Protein AF-A0A0Q6KFF9-F1 (afdb_monomer)

Mean predicted aligned error: 7.51 Å

Secondary structure (DSSP, 8-state):
----------------PPPPP-PPP---TTEEEEEEEEEEEEHHHHHHS---GGGGTTSS-EEEE-TTS-EEEEEE-SSTT--SHHHHGGGTTSEEEEEEEEEE-SS-EEEEEEEEESSTTSPPEES-HHHHHHHHHH---SSHHHH-HHHHHHHHHHTTTTSTT--PPPP-

Nearest PDB structures (foldseek):
  4day-assembly1_B  TM=4.788E-01  e=3.156E-01  Homo sapiens
  3eiv-assembly3_D  TM=4.607E-01  e=4.061E-01  Streptomyces coelicolor

Radius of gyration: 22.91 Å; Cα contacts (8 Å, |Δi|>4): 305; chains: 1; bounding box: 51×37×100 Å

pLDDT: mean 90.57, std 13.77, range [38.34, 98.38]

Sequence (172 aa):
MRLAVSAAALSTALLAAGPAPAAEPWGIPGEKPMVLKGRVVDAICHLTGQCPRDCGAGRRQLGIAVAGGPFRLVAKGAVDFAGAVPDLIGYCGREIEADGLLIETPEIVLFFVQGVRSDASGPFAPADRFKAEWEARHGRAEEWWRADPEANRILAEDGPYGIRGLAPKPKP

Structure (mmCIF, N/CA/C/O backbone):
data_AF-A0A0Q6KFF9-F1
#
_entry.id   AF-A0A0Q6KFF9-F1
#
loop_
_atom_site.group_PDB
_atom_site.id
_atom_site.type_symbol
_atom_site.label_atom_id
_atom_site.label_alt_id
_atom_site.label_comp_id
_atom_site.label_asym_id
_atom_site.label_entity_id
_atom_site.label_seq_id
_atom_site.pdbx_PDB_ins_code
_atom_site.Cartn_x
_atom_site.Cartn_y
_atom_site.Cartn_z
_atom_site.occupancy
_atom_site.B_iso_or_equiv
_atom_site.auth_seq_id
_atom_site.auth_comp_id
_atom_site.auth_asym_id
_atom_site.auth_atom_id
_atom_site.pdbx_PDB_model_num
ATOM 1 N N . MET A 1 1 ? -11.941 2.179 73.945 1.00 39.72 1 MET A N 1
ATOM 2 C CA . MET A 1 1 ? -11.510 3.018 72.807 1.00 39.72 1 MET A CA 1
ATOM 3 C C . MET A 1 1 ? -11.097 2.080 71.675 1.00 39.72 1 MET A C 1
ATOM 5 O O . MET A 1 1 ? -10.052 1.458 71.782 1.00 39.72 1 MET A O 1
ATOM 9 N N . ARG A 1 2 ? -11.967 1.830 70.686 1.00 38.34 2 ARG A N 1
ATOM 10 C CA . ARG A 1 2 ? -11.675 0.951 69.535 1.00 38.34 2 ARG A CA 1
ATOM 11 C C . ARG A 1 2 ? -11.451 1.855 68.323 1.00 38.34 2 ARG A C 1
ATOM 13 O O . ARG A 1 2 ? -12.386 2.537 67.920 1.00 38.34 2 ARG A O 1
ATOM 20 N N 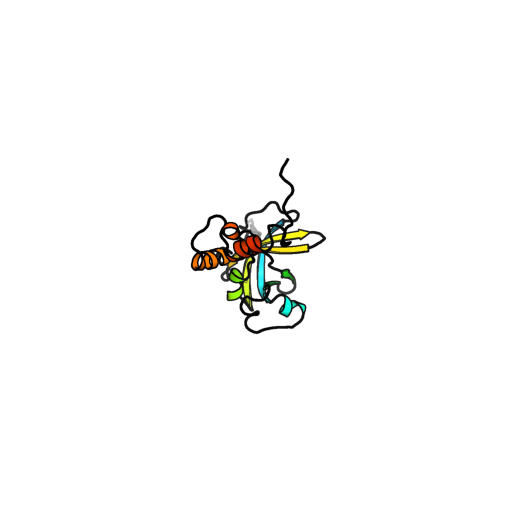. LEU A 1 3 ? -10.221 1.911 67.808 1.00 41.88 3 LEU A N 1
ATOM 21 C CA . LEU A 1 3 ? -9.916 2.626 66.569 1.00 41.88 3 LEU A CA 1
ATOM 22 C C . LEU A 1 3 ? -10.514 1.844 65.394 1.00 41.88 3 LEU A C 1
ATOM 24 O O . LEU A 1 3 ? -10.136 0.699 65.155 1.00 41.88 3 LEU A O 1
ATOM 28 N N . ALA A 1 4 ? -11.446 2.467 64.677 1.00 46.53 4 ALA A N 1
ATOM 29 C CA . ALA A 1 4 ? -11.883 2.011 63.368 1.00 46.53 4 ALA A CA 1
ATOM 30 C C . ALA A 1 4 ? -10.864 2.499 62.330 1.00 46.53 4 ALA A C 1
ATOM 32 O O . ALA A 1 4 ? -10.671 3.702 62.163 1.00 46.53 4 ALA A O 1
ATOM 33 N N . VAL A 1 5 ? -10.188 1.567 61.661 1.00 47.84 5 VAL A N 1
ATOM 34 C CA . VAL A 1 5 ? -9.338 1.862 60.503 1.00 47.84 5 VAL A CA 1
ATOM 35 C C . VAL A 1 5 ? -10.224 1.759 59.265 1.00 47.84 5 VAL A C 1
ATOM 37 O O . VAL A 1 5 ? -10.615 0.665 58.865 1.00 47.84 5 VAL A O 1
ATOM 40 N N . SER A 1 6 ? -10.578 2.903 58.685 1.00 52.84 6 SER A N 1
ATOM 41 C CA . SER A 1 6 ? -11.258 2.970 57.391 1.00 52.84 6 SER A CA 1
ATOM 42 C C . SER A 1 6 ? -10.246 2.694 56.280 1.00 52.84 6 SER A C 1
ATOM 44 O O . SER A 1 6 ? -9.356 3.505 56.031 1.00 52.84 6 SER A O 1
ATOM 46 N N . ALA A 1 7 ? -10.372 1.547 55.616 1.00 52.31 7 ALA A N 1
ATOM 47 C CA . ALA A 1 7 ? -9.597 1.222 54.426 1.00 52.31 7 ALA A CA 1
ATOM 48 C C . ALA A 1 7 ? -10.170 1.980 53.216 1.00 52.31 7 ALA A C 1
ATOM 50 O O . ALA A 1 7 ? -11.268 1.683 52.747 1.00 52.31 7 ALA A O 1
ATOM 51 N N . ALA A 1 8 ? -9.435 2.975 52.721 1.00 54.16 8 ALA A N 1
ATOM 52 C CA . ALA A 1 8 ? -9.734 3.639 51.459 1.00 54.16 8 ALA A CA 1
ATOM 53 C C . ALA A 1 8 ? -9.308 2.727 50.296 1.00 54.16 8 ALA A C 1
ATOM 55 O O . ALA A 1 8 ? -8.125 2.431 50.131 1.00 54.16 8 ALA A O 1
ATOM 56 N N . ALA A 1 9 ? -10.272 2.264 49.501 1.00 54.00 9 ALA A N 1
ATOM 57 C CA . ALA A 1 9 ? -10.010 1.476 48.304 1.00 54.00 9 ALA A CA 1
ATOM 58 C C . ALA A 1 9 ? -9.524 2.390 47.165 1.00 54.00 9 ALA A C 1
ATOM 60 O O . ALA A 1 9 ? -10.305 3.145 46.584 1.00 54.00 9 ALA A O 1
ATOM 61 N N . LEU A 1 10 ? -8.231 2.322 46.836 1.00 54.75 10 LEU A N 1
ATOM 62 C CA . LEU A 1 10 ? -7.678 2.903 45.611 1.00 54.75 10 LEU A CA 1
ATOM 63 C C . LEU A 1 10 ? -8.162 2.069 44.415 1.00 54.75 10 LEU A C 1
ATOM 65 O O . LEU A 1 10 ? -7.708 0.947 44.207 1.00 54.75 10 LEU A O 1
ATOM 69 N N . SER A 1 11 ? -9.089 2.613 43.630 1.00 54.78 11 SER A N 1
ATOM 70 C CA . SER A 1 11 ? -9.507 2.009 42.362 1.00 54.78 11 SER A CA 1
ATOM 71 C C . SER A 1 11 ? -8.487 2.366 41.281 1.00 54.78 11 SER A C 1
ATOM 73 O O . SER A 1 11 ? -8.450 3.497 40.803 1.00 54.78 11 SER A O 1
ATOM 75 N N . THR A 1 12 ? -7.625 1.419 40.914 1.00 59.97 12 THR A N 1
ATOM 76 C CA . THR A 1 12 ? -6.683 1.574 39.800 1.00 59.97 12 THR A CA 1
ATOM 77 C C . THR A 1 12 ? -7.456 1.442 38.487 1.00 59.97 12 THR A C 1
ATOM 79 O O . THR A 1 12 ? -7.832 0.343 38.087 1.00 59.97 12 THR A O 1
ATOM 82 N N . ALA A 1 13 ? -7.731 2.560 37.815 1.00 57.66 13 ALA A N 1
ATOM 83 C CA . ALA A 1 13 ? -8.257 2.535 36.456 1.00 57.66 13 ALA A CA 1
ATOM 84 C C . ALA A 1 13 ? -7.157 2.012 35.517 1.00 57.66 13 ALA A C 1
ATOM 86 O O . ALA A 1 13 ? -6.198 2.725 35.222 1.00 57.66 13 ALA A O 1
ATOM 87 N N . LEU A 1 14 ? -7.270 0.756 35.073 1.00 53.38 14 LEU A N 1
ATOM 88 C CA . LEU A 1 14 ? -6.451 0.241 33.979 1.00 53.38 14 LEU A CA 1
ATOM 89 C C . LEU A 1 14 ? -6.860 0.976 32.697 1.00 53.38 14 LEU A C 1
ATOM 91 O O . LEU A 1 14 ? -7.875 0.661 32.078 1.00 53.38 14 LEU A O 1
ATOM 95 N N . LEU A 1 15 ? -6.065 1.967 32.298 1.00 54.66 15 LEU A N 1
ATOM 96 C CA . LEU A 1 15 ? -6.067 2.476 30.932 1.00 54.66 15 LEU A CA 1
ATOM 97 C C . LEU A 1 15 ? -5.655 1.317 30.018 1.00 54.66 15 LEU A C 1
ATOM 99 O O . LEU A 1 15 ? -4.520 0.849 30.084 1.00 54.66 15 LEU A O 1
ATOM 103 N N . ALA A 1 16 ? -6.585 0.825 29.198 1.00 56.38 16 ALA A N 1
ATOM 104 C CA . ALA A 1 16 ? -6.286 -0.160 28.168 1.00 56.38 16 ALA A CA 1
ATOM 105 C C . ALA A 1 16 ? -5.351 0.483 27.131 1.00 56.38 16 ALA A C 1
ATOM 107 O O . ALA A 1 16 ? -5.800 1.199 26.236 1.00 56.38 16 ALA A O 1
ATOM 108 N N . ALA A 1 17 ? -4.042 0.280 27.287 1.00 61.81 17 ALA A N 1
ATOM 109 C CA . ALA A 1 17 ? -3.067 0.640 26.269 1.00 61.81 17 ALA A CA 1
ATOM 110 C C . ALA A 1 17 ? -3.315 -0.239 25.033 1.00 61.81 17 ALA A C 1
ATOM 112 O O . ALA A 1 17 ? -3.405 -1.462 25.144 1.00 61.81 17 ALA A O 1
ATOM 113 N N . GLY A 1 18 ? -3.475 0.388 23.866 1.00 63.12 18 GLY A N 1
ATOM 114 C CA . GLY A 1 18 ? -3.565 -0.332 22.596 1.00 63.12 18 GLY A CA 1
ATOM 115 C C . GLY A 1 18 ? -2.271 -1.100 22.290 1.00 63.12 18 GLY A C 1
ATOM 116 O O . GLY A 1 18 ? -1.238 -0.826 22.909 1.00 63.12 18 GLY A O 1
ATOM 117 N N . PRO A 1 19 ? -2.305 -2.058 21.347 1.00 70.50 19 PRO A N 1
ATOM 118 C CA . PRO A 1 19 ? -1.109 -2.785 20.940 1.00 70.50 19 PRO A CA 1
ATOM 119 C C . PRO A 1 19 ? -0.023 -1.806 20.479 1.00 70.50 19 PRO A C 1
ATOM 121 O O . PRO A 1 19 ? -0.287 -0.900 19.685 1.00 70.50 19 PRO A O 1
ATOM 124 N N . ALA A 1 20 ? 1.192 -1.979 21.002 1.00 76.88 20 ALA A N 1
ATOM 125 C CA . ALA A 1 20 ? 2.343 -1.211 20.554 1.00 76.88 20 ALA A CA 1
ATOM 126 C C . ALA A 1 20 ? 2.690 -1.613 19.109 1.00 76.88 20 ALA A C 1
ATOM 128 O O . ALA A 1 20 ? 2.681 -2.812 18.814 1.00 76.88 20 ALA A O 1
ATOM 129 N N . PRO A 1 21 ? 2.980 -0.649 18.217 1.00 82.12 21 PRO A N 1
ATOM 130 C CA . PRO A 1 21 ? 3.437 -0.968 16.873 1.00 82.12 21 PRO A CA 1
ATOM 131 C C . PRO A 1 21 ? 4.750 -1.750 16.889 1.00 82.12 21 PRO A C 1
ATOM 133 O O . PRO A 1 21 ? 5.647 -1.450 17.679 1.00 82.12 21 PRO A O 1
ATOM 136 N N . ALA A 1 22 ? 4.846 -2.732 15.997 1.00 86.62 22 ALA A N 1
ATOM 137 C CA . ALA A 1 22 ? 6.057 -3.514 15.750 1.00 86.62 22 ALA A CA 1
ATOM 138 C C . ALA A 1 22 ? 6.758 -3.107 14.441 1.00 86.62 22 ALA A C 1
ATOM 140 O O . ALA A 1 22 ? 7.862 -3.579 14.174 1.00 86.62 22 ALA A O 1
ATOM 141 N N . ALA A 1 23 ? 6.132 -2.228 13.654 1.00 92.06 23 ALA A N 1
ATOM 142 C CA . ALA A 1 23 ? 6.623 -1.792 12.359 1.00 92.06 23 ALA A CA 1
ATOM 143 C C . ALA A 1 23 ? 8.017 -1.159 12.445 1.00 92.06 23 ALA A C 1
ATOM 145 O O . ALA A 1 23 ? 8.283 -0.297 13.287 1.00 92.06 23 ALA A O 1
ATOM 146 N N . GLU A 1 24 ? 8.885 -1.563 11.522 1.00 93.88 24 GLU A N 1
ATOM 147 C CA . GLU A 1 24 ? 10.239 -1.051 11.377 1.00 93.88 24 GLU A CA 1
ATOM 148 C C . GLU A 1 24 ? 10.210 0.316 10.669 1.00 93.88 24 GLU A C 1
ATOM 150 O O . GLU A 1 24 ? 9.704 0.405 9.545 1.00 93.88 24 GLU A O 1
ATOM 155 N N . PRO A 1 25 ? 10.729 1.392 11.289 1.00 94.75 25 PRO A N 1
ATOM 156 C CA . PRO A 1 25 ? 10.827 2.703 10.648 1.00 94.75 25 PRO A CA 1
ATOM 157 C C . PRO A 1 25 ? 11.754 2.677 9.424 1.00 94.75 25 PRO A C 1
ATOM 159 O O . PRO A 1 25 ? 12.776 1.993 9.435 1.00 94.75 25 PRO A O 1
ATOM 162 N N . TRP A 1 26 ? 11.439 3.454 8.384 1.00 94.25 26 TRP A N 1
ATOM 163 C CA . TRP A 1 26 ? 12.226 3.518 7.141 1.00 94.25 26 TRP A CA 1
ATOM 164 C C . TRP A 1 26 ? 12.970 4.848 6.963 1.00 94.25 26 TRP A C 1
ATOM 166 O O . TRP A 1 26 ? 13.621 5.068 5.941 1.00 94.25 26 TRP A O 1
ATOM 176 N N . GLY A 1 27 ? 12.888 5.750 7.942 1.00 94.50 27 GLY A N 1
ATOM 177 C CA . GLY A 1 27 ? 13.492 7.078 7.884 1.00 94.50 27 GLY A CA 1
ATOM 178 C C . GLY A 1 27 ? 12.751 8.039 6.956 1.00 94.50 27 GLY A C 1
ATOM 179 O O . GLY A 1 27 ? 13.337 9.019 6.491 1.00 94.50 27 GLY A O 1
ATOM 180 N N . ILE A 1 28 ? 11.477 7.774 6.653 1.00 93.31 28 ILE A N 1
ATOM 181 C CA . ILE A 1 28 ? 10.675 8.633 5.785 1.00 93.31 28 ILE A CA 1
ATOM 182 C C . ILE A 1 28 ? 10.235 9.879 6.571 1.00 93.31 28 ILE A C 1
ATOM 184 O O . ILE A 1 28 ? 9.703 9.760 7.678 1.00 93.31 28 ILE A O 1
ATOM 188 N N . PRO A 1 29 ? 10.395 11.096 6.018 1.00 94.31 29 PRO A N 1
ATOM 189 C CA . PRO A 1 29 ? 9.875 12.303 6.649 1.00 94.31 29 PRO A CA 1
ATOM 190 C C . PRO A 1 29 ? 8.375 12.193 6.963 1.00 94.31 29 PRO A C 1
ATOM 192 O O . PRO A 1 29 ? 7.568 11.889 6.086 1.00 94.31 29 PRO A O 1
ATOM 195 N N . GLY A 1 30 ? 8.003 12.457 8.218 1.00 95.31 30 G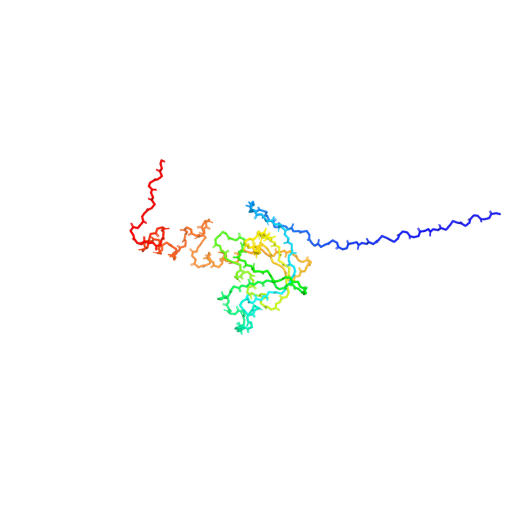LY A N 1
ATOM 196 C CA . GLY A 1 30 ? 6.612 12.380 8.675 1.00 95.31 30 GLY A CA 1
ATOM 197 C C . GLY A 1 30 ? 6.109 10.966 8.985 1.00 95.31 30 GLY A C 1
ATOM 198 O O . GLY A 1 30 ? 4.910 10.806 9.219 1.00 95.31 30 GLY A O 1
ATOM 199 N N . GLU A 1 31 ? 6.979 9.949 9.002 1.00 96.12 31 GLU A N 1
ATOM 200 C CA . GLU A 1 31 ? 6.586 8.589 9.376 1.00 96.12 31 GLU A CA 1
ATOM 201 C C . GLU A 1 31 ? 6.273 8.446 10.871 1.00 96.12 31 GLU A C 1
ATOM 203 O O . GLU A 1 31 ? 6.943 9.007 11.741 1.00 96.12 31 GLU A O 1
ATOM 208 N N . LYS A 1 32 ? 5.241 7.658 11.172 1.00 96.50 32 LYS A N 1
ATOM 209 C CA . LYS A 1 32 ? 4.830 7.286 12.526 1.00 96.50 32 LYS A CA 1
ATOM 210 C C . LYS A 1 32 ? 4.470 5.798 12.538 1.00 96.50 32 LYS A C 1
ATOM 212 O O . LYS A 1 32 ? 3.463 5.435 11.920 1.00 96.50 32 LYS A O 1
ATOM 217 N N . PRO A 1 33 ? 5.236 4.935 13.228 1.00 96.88 33 PRO A N 1
ATOM 218 C CA . PRO A 1 33 ? 4.830 3.551 13.449 1.00 96.88 33 PRO A CA 1
ATOM 219 C C . PRO A 1 33 ? 3.490 3.503 14.188 1.00 96.88 33 PRO A C 1
ATOM 221 O O . PRO A 1 33 ? 3.310 4.194 15.194 1.00 96.88 33 PRO A O 1
ATOM 224 N N . MET A 1 34 ? 2.532 2.719 13.693 1.00 95.50 34 MET A N 1
ATOM 225 C CA . MET A 1 34 ? 1.236 2.542 14.345 1.00 95.50 34 MET A CA 1
ATOM 226 C C . MET A 1 34 ? 0.543 1.229 13.973 1.00 95.50 34 MET A C 1
ATOM 228 O O . MET A 1 34 ? 0.689 0.721 12.862 1.00 95.50 34 MET A O 1
ATOM 232 N N . VAL A 1 35 ? -0.316 0.759 14.883 1.00 96.25 35 VAL A N 1
ATOM 233 C CA . VAL A 1 35 ? -1.333 -0.253 14.587 1.00 96.25 35 VAL A CA 1
ATOM 234 C C . VAL A 1 35 ? -2.642 0.449 14.233 1.00 96.25 35 VAL A C 1
ATOM 236 O O . VAL A 1 35 ? -3.249 1.128 15.063 1.00 96.25 35 VAL A O 1
ATOM 239 N N . LEU A 1 36 ? -3.092 0.278 12.994 1.00 95.88 36 LEU A N 1
ATOM 240 C CA . LEU A 1 36 ? -4.356 0.795 12.492 1.00 95.88 36 LEU A CA 1
ATOM 241 C C . LEU A 1 36 ? -5.428 -0.296 12.536 1.00 95.88 36 LEU A C 1
ATOM 243 O O . LEU A 1 36 ? -5.335 -1.302 11.836 1.00 95.88 36 LEU A O 1
ATOM 247 N N . LYS A 1 37 ? -6.484 -0.074 13.318 1.00 97.19 37 LYS A N 1
ATOM 248 C CA . LYS A 1 37 ? -7.667 -0.938 13.332 1.00 97.19 37 LYS A CA 1
ATOM 249 C C . LYS A 1 37 ? -8.754 -0.368 12.427 1.00 97.19 37 LYS A C 1
ATOM 251 O O . LYS A 1 37 ? -9.156 0.783 12.591 1.00 97.19 37 LYS A O 1
ATOM 256 N N . GLY A 1 38 ? -9.269 -1.173 11.506 1.00 97.88 38 GLY A N 1
ATOM 257 C CA . GLY A 1 38 ? -10.370 -0.748 10.647 1.00 97.88 38 GLY A CA 1
ATOM 258 C C . GLY A 1 38 ? -10.770 -1.780 9.606 1.00 97.88 38 GLY A C 1
ATOM 259 O O . GLY A 1 38 ? -10.243 -2.891 9.562 1.00 97.88 38 GLY A O 1
ATOM 260 N N . ARG A 1 39 ? -11.730 -1.403 8.761 1.00 98.31 39 ARG A N 1
ATOM 261 C CA . ARG A 1 39 ? -12.263 -2.264 7.703 1.00 98.31 39 ARG A CA 1
ATOM 262 C C . ARG A 1 39 ? -11.481 -2.085 6.411 1.00 98.31 39 ARG A C 1
ATOM 264 O O . ARG A 1 39 ? -11.334 -0.957 5.949 1.00 98.31 39 ARG A O 1
ATOM 271 N N . VAL A 1 40 ? -11.054 -3.183 5.794 1.00 98.31 40 VAL A N 1
ATOM 272 C CA . VAL A 1 40 ? -10.441 -3.139 4.458 1.00 98.31 40 VAL A CA 1
ATOM 273 C C . VAL A 1 40 ? -11.512 -2.863 3.409 1.00 98.31 40 VAL A C 1
ATOM 275 O O . VAL A 1 40 ? -12.529 -3.557 3.350 1.00 98.31 40 VAL A O 1
ATOM 278 N N . VAL A 1 41 ? -11.284 -1.859 2.568 1.00 98.19 41 VAL A N 1
ATOM 279 C CA . VAL A 1 41 ? -12.221 -1.418 1.527 1.00 98.19 41 VAL A CA 1
ATOM 280 C C . VAL A 1 41 ? -11.490 -1.119 0.218 1.00 98.19 41 VAL A C 1
ATOM 282 O O . VAL A 1 41 ? -10.316 -0.758 0.224 1.00 98.19 41 VAL A O 1
ATOM 285 N N . ASP A 1 42 ? -12.197 -1.233 -0.906 1.00 98.25 42 ASP A N 1
ATOM 286 C CA . ASP A 1 42 ? -11.781 -0.629 -2.179 1.00 98.25 42 ASP A CA 1
ATOM 287 C C . ASP A 1 42 ? -11.803 0.900 -2.028 1.00 98.25 42 ASP A C 1
ATOM 289 O O . ASP A 1 42 ? -12.820 1.476 -1.631 1.00 98.25 42 ASP A O 1
ATOM 293 N N 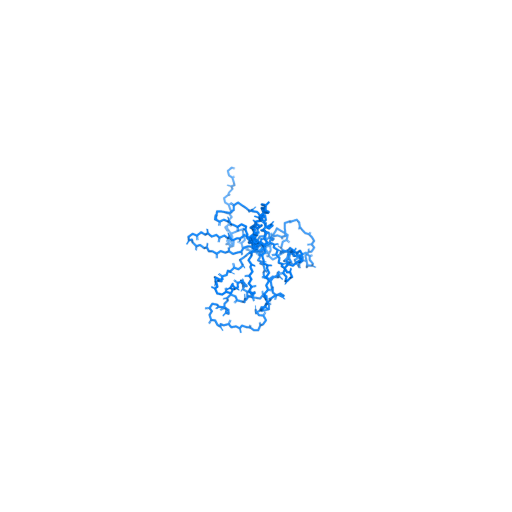. ALA A 1 43 ? -10.681 1.554 -2.334 1.00 97.12 43 ALA A N 1
ATOM 294 C CA . ALA A 1 43 ? -10.521 2.994 -2.172 1.00 97.12 43 ALA A CA 1
ATOM 295 C C . ALA A 1 43 ? -11.500 3.799 -3.043 1.00 97.12 43 ALA A C 1
ATOM 297 O O . ALA A 1 43 ? -12.095 4.766 -2.576 1.00 97.12 43 ALA A O 1
ATOM 298 N N . ILE A 1 44 ? -11.716 3.391 -4.295 1.00 97.19 44 ILE A N 1
ATOM 299 C CA . ILE A 1 44 ? -12.620 4.083 -5.223 1.00 97.19 44 ILE A CA 1
ATOM 300 C C . ILE A 1 44 ? -14.073 3.857 -4.802 1.00 97.19 44 ILE A C 1
ATOM 302 O O . ILE A 1 44 ? -14.853 4.808 -4.786 1.00 97.19 44 ILE A O 1
ATOM 306 N N . CYS A 1 45 ? -14.433 2.639 -4.398 1.00 97.62 45 CYS A N 1
ATOM 307 C CA . CYS A 1 45 ? -15.753 2.351 -3.831 1.00 97.62 45 CYS A CA 1
ATOM 308 C C . CYS A 1 45 ? -16.029 3.218 -2.599 1.00 97.62 45 CYS A C 1
ATOM 310 O O . CYS A 1 45 ? -17.079 3.848 -2.519 1.00 97.62 45 CYS A O 1
ATOM 312 N N . HIS A 1 46 ? -15.072 3.305 -1.673 1.00 96.94 46 HIS A N 1
ATOM 313 C CA . HIS A 1 46 ? -15.223 4.093 -0.455 1.00 96.94 46 HIS A CA 1
ATOM 314 C C . HIS A 1 46 ? -15.373 5.595 -0.737 1.00 96.94 46 HIS A C 1
ATOM 316 O O . HIS A 1 46 ? -16.226 6.245 -0.141 1.00 96.94 46 HIS A O 1
ATOM 322 N N . LEU A 1 47 ? -14.572 6.138 -1.657 1.00 95.75 47 LEU A N 1
ATOM 323 C CA . LEU A 1 47 ? -14.544 7.574 -1.946 1.00 95.75 47 LEU A CA 1
ATOM 324 C C . LEU A 1 47 ? -15.669 8.039 -2.879 1.00 95.75 47 LEU A C 1
ATOM 326 O O . LEU A 1 47 ? -16.074 9.195 -2.813 1.00 95.75 47 LEU A O 1
ATOM 330 N N . THR A 1 48 ? -16.154 7.170 -3.771 1.00 97.50 48 THR A N 1
ATOM 331 C CA . THR A 1 48 ? -17.063 7.571 -4.864 1.00 97.50 48 THR A CA 1
ATOM 332 C C . THR A 1 48 ? -18.365 6.772 -4.929 1.00 97.50 48 THR A C 1
ATOM 334 O O . THR A 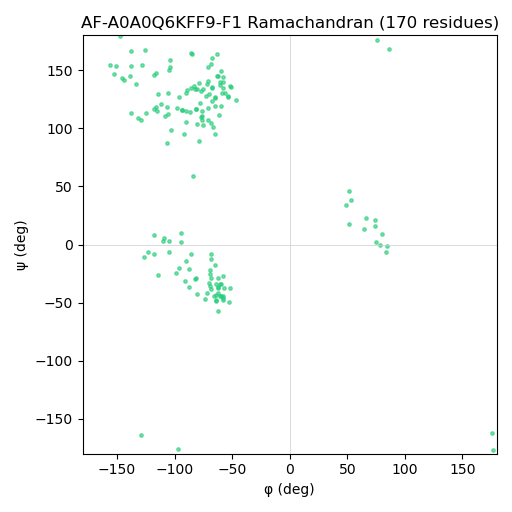1 48 ? -19.259 7.123 -5.692 1.00 97.50 48 THR A O 1
ATOM 337 N N . GLY A 1 49 ? -18.484 5.676 -4.176 1.00 97.06 49 GLY A N 1
ATOM 338 C CA . GLY A 1 49 ? -19.612 4.744 -4.256 1.00 97.06 49 GLY A CA 1
ATOM 339 C C . GLY A 1 49 ? -19.551 3.769 -5.440 1.00 97.06 49 GLY A C 1
ATOM 340 O O . GLY A 1 49 ? -20.428 2.915 -5.576 1.00 97.06 49 GLY A O 1
ATOM 341 N N . GLN A 1 50 ? -18.524 3.840 -6.296 1.00 97.19 50 GLN A N 1
ATOM 342 C CA . GLN A 1 50 ? -18.358 2.897 -7.403 1.00 97.19 50 GLN A CA 1
ATOM 343 C C . GLN A 1 50 ? -17.774 1.565 -6.909 1.00 97.19 50 GLN A C 1
ATOM 345 O O . GLN A 1 50 ? -16.561 1.354 -6.916 1.00 97.19 50 GLN A O 1
ATOM 350 N N . CYS A 1 51 ? -18.655 0.652 -6.509 1.00 96.44 51 CYS A N 1
ATOM 351 C CA . CYS A 1 51 ? -18.280 -0.582 -5.827 1.00 96.44 51 CYS A CA 1
ATOM 352 C C . CYS A 1 51 ? -18.328 -1.808 -6.751 1.00 96.44 51 CYS A C 1
ATOM 354 O O . CYS A 1 51 ? -19.405 -2.370 -6.968 1.00 96.44 51 CYS A O 1
ATOM 356 N N . PRO A 1 52 ? -17.186 -2.258 -7.308 1.00 96.38 52 PRO A N 1
ATOM 357 C CA . PRO A 1 52 ? -17.132 -3.557 -7.965 1.00 96.38 52 PRO A CA 1
ATOM 358 C C . PRO A 1 52 ? -17.307 -4.683 -6.937 1.00 96.38 52 PRO A C 1
ATOM 360 O O . PRO A 1 52 ? -17.051 -4.511 -5.744 1.00 96.38 52 PRO A O 1
ATOM 363 N N . ARG A 1 53 ? -17.679 -5.873 -7.416 1.00 94.19 53 ARG A N 1
ATOM 364 C CA . ARG A 1 53 ? -17.651 -7.086 -6.586 1.00 94.19 53 ARG A CA 1
ATOM 365 C C . ARG A 1 53 ? -16.229 -7.367 -6.089 1.00 94.19 53 ARG A C 1
ATOM 367 O O . ARG A 1 53 ? -15.260 -7.033 -6.772 1.00 94.19 53 ARG A O 1
ATOM 374 N N . ASP A 1 54 ? -16.132 -7.978 -4.910 1.00 92.88 54 ASP A N 1
ATOM 375 C CA . ASP A 1 54 ? -14.893 -8.522 -4.333 1.00 92.88 54 ASP A CA 1
ATOM 376 C C . ASP A 1 54 ? -13.732 -7.511 -4.277 1.00 92.88 54 ASP A C 1
ATOM 378 O O . ASP A 1 54 ? -12.587 -7.843 -4.579 1.00 92.88 54 ASP A O 1
ATOM 382 N N . CYS A 1 55 ? -14.036 -6.242 -3.969 1.00 96.75 55 CYS A N 1
ATOM 383 C CA . CYS A 1 55 ? -13.082 -5.125 -4.009 1.00 96.75 55 CYS A CA 1
ATOM 384 C C . CYS A 1 55 ? -12.278 -5.058 -5.327 1.00 96.75 55 CYS A C 1
ATOM 386 O O . CYS A 1 55 ? -11.094 -4.731 -5.339 1.00 96.75 55 CYS A O 1
ATOM 388 N N . GLY A 1 56 ? -12.892 -5.435 -6.451 1.00 95.62 56 GLY A N 1
ATOM 389 C CA . GLY A 1 56 ? -12.248 -5.447 -7.762 1.00 95.62 56 GLY A CA 1
ATOM 390 C C . GLY A 1 56 ? -11.248 -6.583 -7.981 1.00 95.62 56 GLY A C 1
ATOM 391 O O . GLY A 1 56 ? -10.471 -6.500 -8.932 1.00 95.62 56 GLY A O 1
ATOM 392 N N . ALA A 1 57 ? -11.270 -7.628 -7.145 1.00 94.81 57 ALA A N 1
ATOM 393 C CA . ALA A 1 57 ? -10.494 -8.860 -7.301 1.00 94.81 57 ALA A CA 1
ATOM 394 C C . ALA A 1 57 ? -8.987 -8.614 -7.524 1.00 94.81 57 ALA A C 1
ATOM 396 O O . ALA A 1 57 ? -8.381 -9.166 -8.440 1.00 94.81 57 ALA A O 1
ATOM 397 N N . GLY A 1 58 ? -8.399 -7.723 -6.719 1.00 94.31 58 GLY A N 1
ATOM 398 C CA . GLY A 1 58 ? -6.970 -7.392 -6.770 1.00 94.31 58 GLY A CA 1
ATOM 399 C C . GLY A 1 58 ? -6.581 -6.326 -7.800 1.00 94.31 58 GLY A C 1
ATOM 400 O O . GLY A 1 58 ? -5.420 -5.942 -7.863 1.00 94.31 58 GLY A O 1
ATOM 401 N N . ARG A 1 59 ? -7.533 -5.800 -8.583 1.00 95.31 59 ARG A N 1
ATOM 402 C CA . ARG A 1 59 ? -7.282 -4.737 -9.581 1.00 95.31 59 ARG A CA 1
ATOM 403 C C . ARG A 1 59 ? -7.547 -3.321 -9.070 1.00 95.31 59 ARG A C 1
ATOM 405 O O . ARG A 1 59 ? -7.494 -2.365 -9.839 1.00 95.31 59 ARG A O 1
ATOM 412 N N . ARG A 1 60 ? -7.918 -3.180 -7.800 1.00 96.38 60 ARG A N 1
ATOM 413 C CA . ARG A 1 60 ? -8.241 -1.898 -7.168 1.00 96.38 60 ARG A CA 1
ATOM 414 C C . ARG A 1 60 ? -7.269 -1.640 -6.035 1.00 96.38 60 ARG A C 1
ATOM 416 O O . ARG A 1 60 ? -6.872 -2.568 -5.333 1.00 96.38 60 ARG A O 1
ATOM 423 N N . GLN A 1 61 ? -6.946 -0.366 -5.836 1.00 97.38 61 GLN A N 1
ATOM 424 C CA . GLN A 1 61 ? -6.235 0.046 -4.639 1.00 97.38 61 GLN A CA 1
ATOM 425 C C . GLN A 1 61 ? -7.148 -0.131 -3.428 1.00 97.38 61 GLN A C 1
ATOM 427 O O . GLN A 1 61 ? -8.323 0.247 -3.465 1.00 97.38 61 GLN A O 1
ATOM 432 N N . LEU A 1 62 ? -6.601 -0.699 -2.360 1.00 98.38 62 LEU A N 1
ATOM 433 C CA . LEU A 1 62 ? -7.322 -0.903 -1.112 1.00 98.38 62 LEU A CA 1
ATOM 434 C C . LEU A 1 62 ? -6.891 0.128 -0.068 1.00 98.38 62 LEU A C 1
ATOM 436 O O . LEU A 1 62 ? -5.815 0.729 -0.143 1.00 98.38 62 LEU A O 1
ATOM 440 N N . GLY A 1 63 ? -7.750 0.333 0.919 1.00 98.00 63 GLY A N 1
ATOM 441 C CA . GLY A 1 63 ? -7.457 1.142 2.089 1.00 98.00 63 GLY A CA 1
ATOM 442 C C . GLY A 1 63 ? -8.161 0.614 3.329 1.00 98.00 63 GLY A C 1
ATOM 443 O O . GLY A 1 63 ? -8.893 -0.375 3.271 1.00 98.00 63 GLY A O 1
ATOM 444 N N . ILE A 1 64 ? -7.939 1.288 4.453 1.00 98.38 64 ILE A N 1
ATOM 445 C CA . ILE A 1 64 ? -8.534 0.950 5.744 1.00 98.38 64 ILE A CA 1
ATOM 446 C C . ILE A 1 64 ? -9.445 2.099 6.174 1.00 98.38 64 ILE A C 1
ATOM 448 O O . ILE A 1 64 ? -8.996 3.229 6.366 1.00 98.38 64 ILE A O 1
ATOM 452 N N . ALA A 1 65 ? -10.736 1.808 6.314 1.00 98.00 65 ALA A N 1
ATOM 453 C CA . ALA A 1 65 ? -11.724 2.727 6.861 1.00 98.00 65 ALA A CA 1
ATOM 454 C C . ALA A 1 65 ? -11.816 2.539 8.381 1.00 98.00 65 ALA A C 1
ATOM 456 O O . ALA A 1 65 ? -12.222 1.474 8.859 1.00 98.00 65 ALA A O 1
ATOM 457 N N . VAL A 1 66 ? -11.438 3.568 9.140 1.00 97.12 66 VAL A N 1
ATOM 458 C CA . VAL A 1 66 ? -11.555 3.578 10.604 1.00 97.12 66 VAL A CA 1
ATOM 459 C C . VAL A 1 66 ? -12.980 3.966 10.996 1.00 97.12 66 VAL A C 1
ATOM 461 O O . VAL A 1 66 ? -13.536 4.929 10.469 1.00 97.12 66 VAL A O 1
ATOM 464 N N . ALA A 1 67 ? -13.586 3.236 11.933 1.00 94.88 67 ALA A N 1
ATOM 465 C CA . ALA A 1 67 ? -14.939 3.527 12.404 1.00 94.88 67 ALA A CA 1
ATOM 466 C C . ALA A 1 67 ? -15.028 4.943 13.007 1.00 94.88 67 ALA A C 1
ATOM 468 O O . ALA A 1 67 ? -14.333 5.252 13.973 1.00 94.88 67 ALA A O 1
ATOM 469 N N . GLY A 1 68 ? -15.869 5.803 12.418 1.00 93.44 68 GLY A N 1
ATOM 470 C CA . GLY A 1 68 ? -16.017 7.207 12.828 1.00 93.44 68 GLY A CA 1
ATOM 471 C C . GLY A 1 68 ? -14.761 8.065 12.628 1.00 93.44 68 GLY A C 1
ATOM 472 O O . GLY A 1 68 ? -14.682 9.161 13.175 1.00 93.44 68 GLY A O 1
ATOM 473 N N . GLY A 1 69 ? -13.776 7.562 11.882 1.00 95.25 69 GLY A N 1
ATOM 474 C CA . GLY A 1 69 ? -12.459 8.164 11.736 1.00 95.25 69 GLY A CA 1
ATOM 475 C C . GLY A 1 69 ? -12.031 8.318 10.276 1.00 95.25 69 GLY A C 1
ATOM 476 O O . GLY A 1 69 ? -12.858 8.250 9.364 1.00 95.25 69 GLY A O 1
ATOM 477 N N . PRO A 1 70 ? -10.730 8.552 10.038 1.00 95.12 70 PRO A N 1
ATOM 478 C CA . PRO A 1 70 ? -10.213 8.754 8.696 1.00 95.12 70 PRO A CA 1
ATOM 479 C C . PRO A 1 70 ? -10.210 7.456 7.883 1.00 95.12 70 PRO A C 1
ATOM 481 O O . PRO A 1 70 ? -10.021 6.354 8.402 1.00 95.12 70 PRO A O 1
ATOM 484 N N . PHE A 1 71 ? -10.317 7.616 6.569 1.00 96.69 71 PHE A N 1
ATOM 485 C CA . PHE A 1 71 ? -9.872 6.614 5.612 1.00 96.69 71 PHE A CA 1
ATOM 486 C C . PHE A 1 71 ? -8.359 6.730 5.415 1.00 96.69 71 PHE A C 1
ATOM 488 O O . PHE A 1 71 ? -7.832 7.830 5.239 1.00 96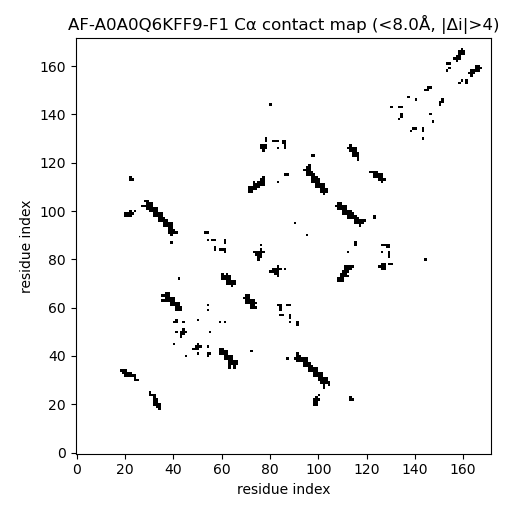.69 71 PHE A O 1
ATOM 495 N N . ARG A 1 72 ? -7.652 5.599 5.433 1.00 97.19 72 ARG A N 1
ATOM 496 C CA . ARG A 1 72 ? -6.217 5.529 5.145 1.00 97.19 72 ARG A CA 1
ATOM 497 C C . ARG A 1 72 ? -5.990 4.724 3.874 1.00 97.19 72 ARG A C 1
ATOM 499 O O . ARG A 1 72 ? -6.261 3.524 3.839 1.00 97.19 72 ARG A O 1
ATOM 506 N N . LEU A 1 73 ? -5.484 5.386 2.835 1.00 97.31 73 LEU A N 1
ATOM 507 C CA . LEU A 1 73 ? -5.042 4.711 1.620 1.00 97.31 73 LEU A CA 1
ATOM 508 C C . LEU A 1 73 ? -3.809 3.865 1.948 1.00 97.31 73 LEU A C 1
ATOM 510 O O . LEU A 1 73 ? -2.812 4.401 2.438 1.00 97.31 73 LEU A O 1
ATOM 514 N N . VAL A 1 74 ? -3.866 2.563 1.669 1.00 97.75 74 VAL A N 1
ATOM 515 C CA . VAL A 1 74 ? -2.715 1.682 1.882 1.00 97.75 74 VAL A CA 1
ATOM 516 C C . VAL A 1 74 ? -1.912 1.639 0.595 1.00 97.75 74 VAL A C 1
ATOM 518 O O . VAL A 1 74 ? -2.254 0.891 -0.311 1.00 97.75 74 VAL A O 1
ATOM 521 N N . ALA A 1 75 ? -0.885 2.475 0.476 1.00 92.50 75 ALA A N 1
ATOM 522 C CA . ALA A 1 75 ? -0.159 2.660 -0.784 1.00 92.50 75 ALA A CA 1
ATOM 523 C C . ALA A 1 75 ? 1.000 1.672 -0.986 1.00 92.50 75 ALA A C 1
ATOM 525 O O . ALA A 1 75 ? 1.424 1.453 -2.118 1.00 92.50 75 ALA A O 1
ATOM 526 N N . LYS A 1 76 ? 1.512 1.071 0.092 1.00 94.44 76 LYS A N 1
ATOM 527 C CA . LYS A 1 76 ? 2.720 0.239 0.059 1.00 94.44 76 LYS A CA 1
ATOM 528 C C . LYS A 1 76 ? 2.630 -0.924 1.049 1.00 94.44 76 LYS A C 1
ATOM 530 O O . LYS A 1 76 ? 2.044 -0.766 2.120 1.00 94.44 76 LYS A O 1
ATOM 535 N N . GLY A 1 77 ? 3.170 -2.076 0.648 1.00 95.25 77 GLY A N 1
ATOM 536 C CA . GLY A 1 77 ? 3.415 -3.234 1.519 1.00 95.25 77 GLY A CA 1
ATOM 537 C C . GLY A 1 77 ? 4.864 -3.271 2.016 1.00 95.25 77 GLY A C 1
ATOM 538 O O . GLY A 1 77 ? 5.647 -2.375 1.693 1.00 95.25 77 GLY A O 1
ATOM 539 N N . ALA A 1 78 ? 5.247 -4.323 2.745 1.00 95.19 78 ALA A N 1
ATOM 540 C CA . ALA A 1 78 ? 6.593 -4.449 3.318 1.00 95.19 78 ALA A CA 1
ATOM 541 C C . ALA A 1 78 ? 7.687 -4.670 2.258 1.00 95.19 78 ALA A C 1
ATOM 543 O O . ALA A 1 78 ? 8.859 -4.411 2.505 1.00 95.19 78 ALA A O 1
ATOM 544 N N . VAL A 1 79 ? 7.310 -5.153 1.073 1.00 95.75 79 VAL A N 1
ATOM 545 C CA . VAL A 1 79 ? 8.246 -5.477 -0.009 1.00 95.75 79 VAL A CA 1
ATOM 546 C C . VAL A 1 79 ? 8.601 -4.223 -0.811 1.00 95.75 79 VAL A C 1
ATOM 548 O O . VAL A 1 79 ? 7.736 -3.413 -1.166 1.00 95.75 79 VAL A O 1
ATOM 551 N N . ASP A 1 80 ? 9.884 -4.062 -1.132 1.00 92.81 80 ASP A N 1
ATOM 552 C CA . ASP A 1 80 ? 10.395 -2.970 -1.964 1.00 92.81 80 ASP A CA 1
ATOM 553 C C . ASP A 1 80 ? 9.641 -2.842 -3.282 1.00 92.81 80 ASP A C 1
ATOM 555 O O . ASP A 1 80 ? 9.328 -3.835 -3.930 1.00 92.81 80 ASP A O 1
ATOM 559 N N . PHE A 1 81 ? 9.322 -1.602 -3.659 1.00 92.44 81 PHE A N 1
ATOM 560 C CA . PHE A 1 81 ? 8.602 -1.264 -4.896 1.00 92.44 81 PHE A CA 1
ATOM 561 C C . PHE A 1 81 ? 7.282 -2.027 -5.149 1.00 92.44 81 PHE A C 1
ATOM 563 O O . PHE A 1 81 ? 6.779 -2.012 -6.268 1.00 92.44 81 PHE A O 1
ATOM 570 N N . ALA A 1 82 ? 6.689 -2.647 -4.123 1.00 94.56 82 ALA A N 1
ATOM 571 C CA . ALA A 1 82 ? 5.440 -3.392 -4.228 1.00 94.56 82 ALA A CA 1
ATOM 572 C C . ALA A 1 82 ? 4.305 -2.772 -3.395 1.00 94.56 82 ALA A C 1
ATOM 574 O O . ALA A 1 82 ? 4.512 -2.196 -2.319 1.00 94.56 82 ALA A O 1
ATOM 575 N N . GLY A 1 83 ? 3.081 -2.908 -3.906 1.00 94.25 83 GLY A N 1
ATOM 576 C CA . GLY A 1 83 ? 1.854 -2.537 -3.200 1.00 94.25 83 GLY A CA 1
ATOM 577 C C . GLY A 1 83 ? 1.347 -3.656 -2.285 1.00 94.25 83 GLY A C 1
ATOM 578 O O . GLY A 1 83 ? 1.719 -4.813 -2.441 1.00 94.25 83 GLY A O 1
ATOM 579 N N . ALA A 1 84 ? 0.441 -3.313 -1.367 1.00 96.44 84 ALA A N 1
ATOM 580 C CA . ALA A 1 84 ? -0.101 -4.239 -0.363 1.00 96.44 84 ALA A CA 1
ATOM 581 C C . ALA A 1 84 ? -1.420 -4.928 -0.757 1.00 96.44 84 ALA A C 1
ATOM 583 O O . ALA A 1 84 ? -2.107 -5.515 0.080 1.00 96.44 84 ALA A O 1
ATOM 584 N N . VAL A 1 85 ? -1.856 -4.799 -2.014 1.00 97.50 85 VAL A N 1
ATOM 585 C CA . VAL A 1 85 ? -3.137 -5.379 -2.447 1.00 97.50 85 VAL A CA 1
ATOM 586 C C . VAL A 1 85 ? -3.171 -6.904 -2.255 1.00 97.50 85 VAL A C 1
ATOM 588 O O . VAL A 1 85 ? -4.168 -7.372 -1.702 1.00 97.50 85 VAL A O 1
ATOM 591 N N . PRO A 1 86 ? -2.128 -7.687 -2.611 1.00 97.00 86 PRO A N 1
ATOM 592 C CA . PRO A 1 86 ? -2.114 -9.130 -2.347 1.00 97.00 86 PRO A CA 1
ATOM 593 C C . PRO A 1 86 ? -2.288 -9.470 -0.858 1.00 97.00 86 PRO A C 1
ATOM 595 O O . PRO A 1 86 ? -3.004 -10.413 -0.504 1.00 97.00 86 PRO A O 1
ATOM 598 N N . ASP A 1 87 ? -1.696 -8.663 0.023 1.00 97.56 87 ASP A N 1
ATOM 599 C CA . ASP A 1 87 ? -1.762 -8.833 1.477 1.00 97.56 87 ASP A CA 1
ATOM 600 C C . ASP A 1 87 ? -3.158 -8.530 2.035 1.00 97.56 87 ASP A C 1
ATOM 602 O O . ASP A 1 87 ? -3.614 -9.175 2.979 1.00 97.56 87 ASP A O 1
ATOM 606 N N . LEU A 1 88 ? -3.873 -7.579 1.426 1.00 98.00 88 LEU A N 1
ATOM 607 C CA . LEU A 1 88 ? -5.153 -7.078 1.927 1.00 98.00 88 LEU A CA 1
ATOM 608 C C . LEU A 1 88 ? -6.391 -7.684 1.260 1.00 98.00 88 LEU A C 1
ATOM 610 O O . LEU A 1 88 ? -7.457 -7.704 1.876 1.00 98.00 88 LEU A O 1
ATOM 614 N N . ILE A 1 89 ? -6.296 -8.183 0.026 1.00 97.38 89 ILE A N 1
ATOM 615 C CA . ILE A 1 89 ? -7.479 -8.556 -0.767 1.00 97.38 89 ILE A CA 1
ATOM 616 C C . ILE A 1 89 ? -8.330 -9.651 -0.103 1.00 97.38 89 ILE A C 1
ATOM 618 O O . ILE A 1 89 ? -9.558 -9.586 -0.142 1.00 97.38 89 ILE A O 1
ATOM 622 N N . GLY A 1 90 ? -7.703 -10.596 0.610 1.00 96.12 90 GLY A N 1
ATOM 623 C CA . GLY A 1 90 ? -8.397 -11.642 1.383 1.00 96.12 90 GLY A CA 1
ATOM 624 C C . GLY A 1 90 ? -9.170 -11.130 2.611 1.00 96.12 90 GLY A C 1
ATOM 625 O O . GLY A 1 90 ? -9.920 -11.878 3.247 1.00 96.12 90 GLY A O 1
ATOM 626 N N . TYR A 1 91 ? -9.001 -9.852 2.941 1.00 97.25 91 TYR A N 1
ATOM 627 C CA . TYR A 1 91 ? -9.677 -9.162 4.030 1.00 97.25 91 TYR A CA 1
ATOM 628 C C . TYR A 1 91 ? -10.715 -8.149 3.536 1.00 97.25 91 TYR A C 1
ATOM 630 O O . TYR A 1 91 ? -11.290 -7.454 4.366 1.00 97.25 91 TYR A O 1
ATOM 638 N N . CYS A 1 92 ? -10.994 -8.062 2.228 1.00 96.94 92 CYS A N 1
ATOM 639 C CA . CYS A 1 92 ? -12.007 -7.155 1.678 1.00 96.94 92 CYS A CA 1
ATOM 640 C C . CYS A 1 92 ? -13.322 -7.222 2.478 1.00 96.94 92 CYS A C 1
ATOM 642 O O . CYS A 1 92 ? -13.902 -8.290 2.679 1.00 96.94 92 CYS A O 1
ATOM 644 N N . GLY A 1 93 ? -13.777 -6.066 2.966 1.00 96.31 93 GLY A N 1
ATOM 645 C CA . GLY A 1 93 ? -14.990 -5.935 3.765 1.00 96.31 93 GLY A CA 1
ATOM 646 C C . GLY A 1 93 ? -14.872 -6.429 5.208 1.00 96.31 93 GLY A C 1
ATOM 647 O O . GLY A 1 93 ? -15.862 -6.349 5.930 1.00 96.31 93 GLY A O 1
ATOM 648 N N . ARG A 1 94 ? -13.711 -6.902 5.666 1.00 97.44 94 ARG A N 1
ATOM 649 C CA . ARG A 1 94 ? -13.474 -7.403 7.030 1.00 97.44 94 ARG A CA 1
ATOM 650 C C . ARG A 1 94 ? -12.694 -6.384 7.853 1.00 97.44 94 ARG A C 1
ATOM 652 O O . ARG A 1 94 ? -11.942 -5.577 7.310 1.00 97.44 94 ARG A O 1
ATOM 659 N N . GLU A 1 95 ? -12.894 -6.425 9.166 1.00 97.94 95 GLU A N 1
ATOM 660 C CA . GLU A 1 95 ? -12.054 -5.680 10.103 1.00 97.94 95 GLU A CA 1
ATOM 661 C C . GLU A 1 95 ? -10.730 -6.410 10.330 1.00 97.94 95 GLU A C 1
ATOM 663 O O . GLU A 1 95 ? -10.699 -7.638 10.441 1.00 97.94 95 GLU A O 1
ATOM 668 N N . ILE A 1 96 ? -9.653 -5.633 10.391 1.00 98.00 96 ILE A N 1
ATOM 669 C CA . ILE A 1 96 ? -8.297 -6.088 10.689 1.00 98.00 96 ILE A CA 1
ATOM 670 C C . ILE A 1 96 ? -7.614 -5.105 11.637 1.00 98.00 96 ILE A C 1
ATOM 672 O O . ILE A 1 96 ? -8.052 -3.963 11.808 1.00 98.00 96 ILE A O 1
ATOM 676 N N . GLU A 1 97 ? -6.493 -5.544 12.189 1.00 97.94 97 GLU A N 1
ATOM 677 C CA . GLU A 1 97 ? -5.431 -4.667 12.655 1.00 97.94 97 GLU A CA 1
ATOM 678 C C . GLU A 1 97 ? -4.271 -4.748 11.662 1.00 97.94 97 GLU A C 1
ATOM 680 O O . GLU A 1 97 ? -3.844 -5.839 11.276 1.00 97.94 97 GLU A O 1
ATOM 685 N N . ALA A 1 98 ? -3.787 -3.588 11.232 1.00 97.81 98 ALA A N 1
ATOM 686 C CA . ALA A 1 98 ? -2.664 -3.444 10.322 1.00 97.81 98 ALA A CA 1
ATOM 687 C C . ALA A 1 98 ? -1.542 -2.691 11.034 1.00 97.81 98 ALA A C 1
ATOM 689 O O . ALA A 1 98 ? -1.715 -1.535 11.412 1.00 97.81 98 ALA A O 1
ATOM 690 N N . ASP A 1 99 ? -0.411 -3.350 11.229 1.00 98.00 99 ASP A N 1
ATOM 691 C CA . ASP A 1 99 ? 0.803 -2.754 11.775 1.00 98.00 99 ASP A CA 1
ATOM 692 C C . ASP A 1 99 ? 1.642 -2.183 10.630 1.00 98.00 99 ASP A C 1
ATOM 694 O O . ASP A 1 99 ? 1.796 -2.815 9.578 1.00 98.00 99 ASP A O 1
ATOM 698 N N . GLY A 1 100 ? 2.123 -0.953 10.787 1.00 97.62 100 GLY A N 1
ATOM 699 C CA . GLY A 1 100 ? 2.805 -0.263 9.703 1.00 97.62 100 GLY A CA 1
ATOM 700 C C . GLY A 1 100 ? 3.204 1.169 10.022 1.00 97.62 100 GLY A C 1
ATOM 701 O O . GLY A 1 100 ? 3.246 1.590 11.177 1.00 97.62 100 GLY A O 1
ATOM 702 N N . LEU A 1 101 ? 3.490 1.926 8.967 1.00 97.62 101 LEU A N 1
ATOM 703 C CA . LEU A 1 101 ? 3.921 3.316 9.037 1.00 97.62 101 LEU A CA 1
ATOM 704 C C . LEU A 1 101 ? 2.826 4.220 8.475 1.00 97.62 101 LEU A C 1
ATOM 706 O O . LEU A 1 101 ? 2.446 4.112 7.308 1.00 97.62 101 LEU A O 1
ATOM 710 N N . LEU A 1 102 ? 2.335 5.148 9.290 1.00 97.31 102 LEU A N 1
ATOM 711 C CA . LEU A 1 102 ? 1.587 6.293 8.791 1.00 97.31 102 LEU A CA 1
ATOM 712 C C . LEU A 1 102 ? 2.586 7.341 8.314 1.00 97.31 102 LEU A C 1
ATOM 714 O O . LEU A 1 102 ? 3.337 7.879 9.120 1.00 97.31 102 LEU A O 1
ATOM 718 N N . ILE A 1 103 ? 2.573 7.638 7.021 1.00 96.81 103 ILE A N 1
ATOM 719 C CA . ILE A 1 103 ? 3.315 8.753 6.441 1.00 96.81 103 ILE A CA 1
ATOM 720 C C . ILE A 1 103 ? 2.370 9.943 6.397 1.00 96.81 103 ILE A C 1
ATOM 722 O O . ILE A 1 103 ? 1.343 9.884 5.721 1.00 96.81 103 ILE A O 1
ATOM 726 N N . GLU A 1 104 ? 2.688 10.999 7.136 1.00 96.25 104 GLU A N 1
ATOM 727 C CA . GLU A 1 104 ? 1.850 12.191 7.231 1.00 96.25 104 GLU A CA 1
ATOM 728 C C . GLU A 1 104 ? 2.681 13.449 6.973 1.00 96.25 104 GLU A C 1
ATOM 730 O O . GLU A 1 104 ? 3.477 13.875 7.812 1.00 96.25 104 GLU A O 1
ATOM 735 N N . THR A 1 105 ? 2.472 14.048 5.801 1.00 95.25 105 THR A N 1
ATOM 736 C CA . THR A 1 105 ? 3.053 15.333 5.396 1.00 95.25 105 THR A CA 1
ATOM 737 C C . THR A 1 105 ? 1.940 16.297 4.960 1.00 95.25 105 THR A C 1
ATOM 739 O O . THR A 1 105 ? 0.796 15.869 4.777 1.00 95.25 105 THR A O 1
ATOM 742 N N . PRO A 1 106 ? 2.224 17.603 4.786 1.00 95.31 106 PRO A N 1
ATOM 743 C CA . PRO A 1 106 ? 1.241 18.547 4.246 1.00 95.31 106 PRO A CA 1
ATOM 744 C C . PRO A 1 106 ? 0.707 18.167 2.856 1.00 95.31 106 PRO A C 1
ATOM 746 O O . PRO A 1 106 ? -0.408 18.544 2.503 1.00 95.31 106 PRO A O 1
ATOM 749 N N . GLU A 1 107 ? 1.490 17.433 2.065 1.00 93.44 107 GLU A N 1
ATOM 750 C CA . GLU A 1 107 ? 1.157 17.043 0.694 1.00 93.44 107 GLU A CA 1
ATOM 751 C C . GLU A 1 107 ? 0.354 15.744 0.634 1.00 93.44 107 GLU A C 1
ATOM 753 O O . GLU A 1 107 ? -0.505 15.593 -0.238 1.00 93.44 107 GLU A O 1
ATOM 758 N N . ILE A 1 108 ? 0.650 14.780 1.513 1.00 91.88 108 ILE A N 1
ATOM 759 C CA . ILE A 1 108 ? 0.049 13.453 1.424 1.00 91.88 108 ILE A CA 1
ATOM 760 C C . ILE A 1 108 ? -0.039 12.745 2.774 1.00 91.88 108 ILE A C 1
ATOM 762 O O . ILE A 1 108 ? 0.838 12.856 3.631 1.00 91.88 108 ILE A O 1
ATOM 766 N N . VAL A 1 109 ? -1.102 11.951 2.929 1.00 94.75 109 VAL A N 1
ATOM 767 C CA . VAL A 1 109 ? -1.249 11.029 4.054 1.00 94.75 109 VAL A CA 1
ATOM 768 C C . VAL A 1 109 ? -1.479 9.615 3.542 1.00 94.75 109 VAL A C 1
ATOM 770 O O . VAL A 1 109 ? -2.520 9.326 2.950 1.00 94.75 109 VAL A O 1
ATOM 773 N N . LEU A 1 110 ? -0.509 8.731 3.774 1.00 94.94 110 LEU A N 1
ATOM 774 C CA . LEU A 1 110 ? -0.508 7.342 3.312 1.00 94.94 110 LEU A CA 1
ATOM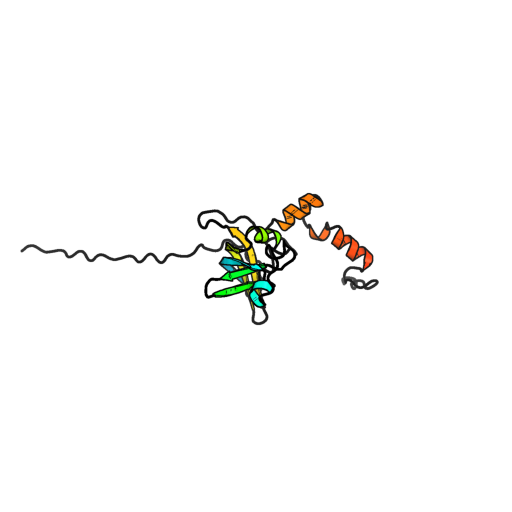 775 C C . LEU A 1 110 ? -0.238 6.386 4.467 1.00 94.94 110 LEU A C 1
ATOM 777 O O . LEU A 1 110 ? 0.420 6.742 5.438 1.00 94.94 110 LEU A O 1
ATOM 781 N N . PHE A 1 111 ? -0.702 5.147 4.335 1.00 97.62 111 PHE A N 1
ATOM 782 C CA . PHE A 1 111 ? -0.334 4.068 5.242 1.00 97.62 111 PHE A CA 1
ATOM 783 C C . PHE A 1 111 ? 0.463 2.993 4.505 1.00 97.62 111 PHE A C 1
ATOM 785 O O . PHE A 1 111 ? 0.057 2.533 3.433 1.00 97.62 111 PHE A O 1
ATOM 792 N N . PHE A 1 112 ? 1.607 2.611 5.062 1.00 97.50 112 PHE A N 1
ATOM 793 C CA . PHE A 1 112 ? 2.465 1.545 4.557 1.00 97.50 112 PHE A CA 1
ATOM 794 C C . PHE A 1 112 ? 2.339 0.365 5.508 1.00 97.50 112 PHE A C 1
ATOM 796 O O . PHE A 1 112 ? 2.766 0.451 6.656 1.00 97.50 112 PHE A O 1
ATOM 803 N N . VAL A 1 113 ? 1.710 -0.715 5.058 1.00 98.06 113 VAL A N 1
ATOM 804 C CA . VAL A 1 113 ? 1.468 -1.878 5.915 1.00 98.06 113 VAL A CA 1
ATOM 805 C C . VAL A 1 113 ? 2.680 -2.800 5.905 1.00 98.06 113 VAL A C 1
ATOM 807 O O . VAL A 1 113 ? 3.234 -3.097 4.847 1.00 98.06 113 VAL A O 1
ATOM 810 N N . GLN A 1 1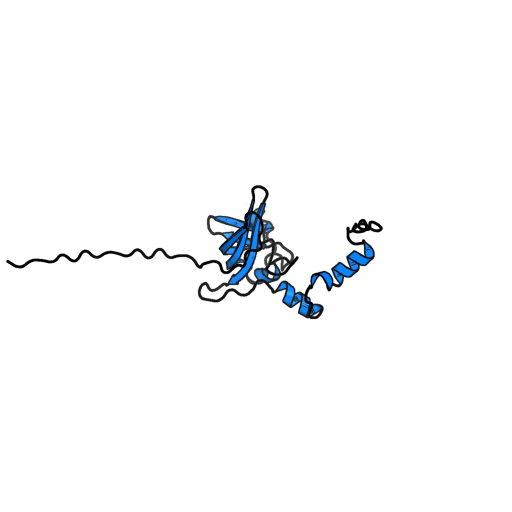14 ? 3.074 -3.256 7.089 1.00 98.00 114 GLN A N 1
ATOM 811 C CA . GLN A 1 114 ? 4.150 -4.226 7.279 1.00 98.00 114 GLN A CA 1
ATOM 812 C C . GLN A 1 114 ? 3.638 -5.553 7.841 1.00 98.00 114 GLN A C 1
ATOM 814 O O . GLN A 1 114 ? 4.212 -6.601 7.546 1.00 98.00 114 GLN A O 1
ATOM 819 N N . GLY A 1 115 ? 2.513 -5.536 8.562 1.00 97.81 115 GLY A N 1
ATOM 820 C CA . GLY A 1 115 ? 1.855 -6.747 9.032 1.00 97.81 115 GLY A CA 1
ATOM 821 C C . GLY A 1 115 ? 0.344 -6.603 9.186 1.00 97.81 115 GLY A C 1
ATOM 822 O O . GLY A 1 115 ? -0.177 -5.513 9.411 1.00 97.81 115 GLY A O 1
ATOM 823 N N . VAL A 1 116 ? -0.382 -7.715 9.072 1.00 97.88 116 VAL A N 1
ATOM 824 C CA . VAL A 1 116 ? -1.850 -7.766 9.172 1.00 97.88 116 VAL A CA 1
ATOM 825 C C . VAL A 1 116 ? -2.290 -8.908 10.083 1.00 97.88 116 VAL A C 1
ATOM 827 O O . VAL A 1 116 ? -1.779 -10.021 9.984 1.00 97.88 116 VAL A O 1
ATOM 830 N N . ARG A 1 117 ? -3.287 -8.666 10.938 1.00 97.06 117 ARG A N 1
ATOM 831 C CA . ARG A 1 117 ? -3.981 -9.718 11.694 1.00 97.06 117 ARG A CA 1
ATOM 832 C C . ARG A 1 117 ? -5.482 -9.471 11.752 1.00 97.06 117 ARG A C 1
ATOM 834 O O . ARG A 1 117 ? -5.935 -8.334 11.848 1.00 97.06 117 ARG A O 1
ATOM 841 N N . SER A 1 118 ? -6.262 -10.547 11.725 1.00 94.56 118 SER A N 1
ATOM 842 C CA . SER A 1 118 ? -7.708 -10.495 11.985 1.00 94.56 118 SER A CA 1
ATOM 843 C C . SER A 1 118 ? -8.073 -10.832 13.431 1.00 94.56 118 SER A C 1
ATOM 845 O O . SER A 1 118 ? -9.166 -10.500 13.875 1.00 94.56 118 SER A O 1
ATOM 847 N N . ASP A 1 119 ? -7.176 -11.505 14.153 1.00 92.81 119 ASP A N 1
ATOM 848 C CA . ASP A 1 119 ? -7.315 -11.808 15.576 1.00 92.81 119 ASP A CA 1
ATOM 849 C C . ASP A 1 119 ? -6.350 -10.917 16.360 1.00 92.81 119 ASP A C 1
ATOM 851 O O . ASP A 1 119 ? -5.137 -11.006 16.178 1.00 92.81 119 ASP A O 1
ATOM 855 N N . ALA A 1 120 ? -6.888 -10.061 17.229 1.00 89.00 120 ALA A N 1
ATOM 856 C CA . ALA A 1 120 ? -6.104 -9.122 18.030 1.00 89.00 120 ALA A CA 1
ATOM 857 C C . ALA A 1 120 ? -5.169 -9.813 19.042 1.00 89.00 120 ALA A C 1
ATOM 859 O O . ALA A 1 120 ? -4.231 -9.191 19.539 1.00 89.00 120 ALA A O 1
ATOM 860 N N . SER A 1 121 ? -5.411 -11.090 19.353 1.00 89.12 121 SER A N 1
ATOM 861 C CA . SER A 1 121 ? -4.539 -11.901 20.208 1.00 89.12 121 SER A CA 1
ATOM 862 C C . SER A 1 121 ? -3.449 -12.648 19.428 1.00 89.12 121 SER A C 1
ATOM 864 O O . SER A 1 121 ? -2.486 -13.129 20.026 1.00 89.12 121 SER A O 1
ATOM 866 N N . GLY A 1 122 ? -3.574 -12.720 18.098 1.00 91.38 122 GLY A N 1
ATOM 867 C CA . GLY A 1 122 ? -2.638 -13.411 17.219 1.00 91.38 122 GLY A CA 1
ATOM 868 C C . GLY A 1 122 ? -1.441 -12.552 16.786 1.00 91.38 122 GLY A C 1
ATOM 869 O O . GLY A 1 122 ? -1.465 -11.321 16.917 1.00 91.38 122 GLY A O 1
ATOM 870 N N . PRO A 1 123 ? -0.385 -13.182 16.241 1.00 93.75 123 PRO A N 1
ATOM 871 C CA . PRO A 1 123 ? 0.721 -12.459 15.625 1.00 93.75 123 PRO A CA 1
ATOM 872 C C . PRO A 1 123 ? 0.272 -11.759 14.335 1.00 93.75 123 PRO A C 1
ATOM 874 O O . PRO A 1 123 ? -0.675 -12.191 13.673 1.00 93.75 123 PRO A O 1
ATOM 877 N N . PHE A 1 124 ? 0.983 -10.698 13.950 1.00 96.06 124 PHE A N 1
ATOM 878 C CA . PHE A 1 124 ? 0.842 -10.118 12.617 1.00 96.06 124 PHE A CA 1
ATOM 879 C C . PHE A 1 124 ? 1.438 -11.064 11.572 1.00 96.06 124 PHE A C 1
ATOM 881 O O . PHE A 1 124 ? 2.577 -11.509 11.705 1.00 96.06 124 PHE A O 1
ATOM 888 N N . ALA A 1 125 ? 0.672 -11.361 10.524 1.00 95.81 125 ALA A N 1
ATOM 889 C CA . ALA A 1 125 ? 1.211 -11.964 9.315 1.00 95.81 125 ALA A CA 1
ATOM 890 C C . ALA A 1 125 ? 1.966 -10.882 8.526 1.00 95.81 125 ALA A C 1
ATOM 892 O O . ALA A 1 125 ? 1.414 -9.789 8.372 1.00 95.81 125 ALA A O 1
ATOM 893 N N . PRO A 1 126 ? 3.186 -11.147 8.034 1.00 96.44 126 PRO A N 1
ATOM 894 C CA . PRO A 1 126 ? 3.946 -10.162 7.273 1.00 96.44 126 PRO A CA 1
ATOM 895 C C . PRO A 1 126 ? 3.216 -9.775 5.981 1.00 96.44 126 PRO A C 1
ATOM 897 O O . PRO A 1 126 ? 2.558 -10.601 5.349 1.00 96.44 126 PRO A O 1
ATOM 900 N N . ALA A 1 127 ? 3.335 -8.507 5.589 1.00 97.31 127 ALA A N 1
ATOM 901 C CA . ALA A 1 127 ? 2.812 -7.987 4.327 1.00 97.31 127 ALA A CA 1
ATOM 902 C C . ALA A 1 127 ? 3.805 -8.237 3.173 1.00 97.31 127 ALA A C 1
ATOM 9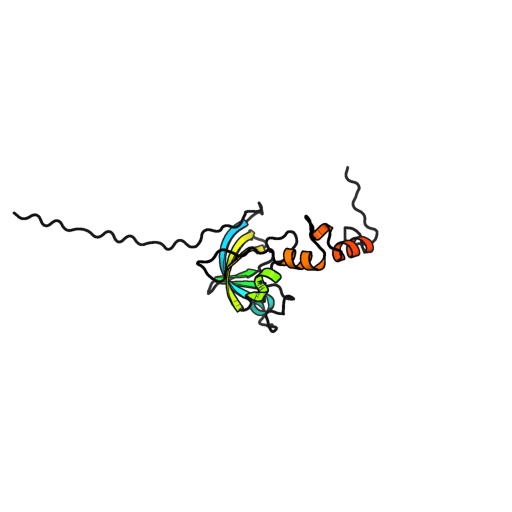04 O O . ALA A 1 127 ? 4.324 -7.296 2.562 1.00 97.31 127 ALA A O 1
ATOM 905 N N . ASP A 1 128 ? 4.123 -9.513 2.936 1.00 96.56 128 ASP A N 1
ATOM 906 C CA . ASP A 1 128 ? 5.115 -9.990 1.969 1.00 96.56 128 ASP A CA 1
ATOM 907 C C . ASP A 1 128 ? 4.535 -10.875 0.852 1.00 96.56 128 ASP A C 1
ATOM 909 O O . ASP A 1 128 ? 5.282 -11.410 0.020 1.00 96.56 128 ASP A O 1
ATOM 913 N N . ARG A 1 129 ? 3.204 -10.993 0.764 1.00 96.69 129 ARG A N 1
ATOM 914 C CA . ARG A 1 129 ? 2.539 -11.907 -0.171 1.00 96.69 129 ARG A CA 1
ATOM 915 C C . ARG A 1 129 ? 2.883 -11.601 -1.621 1.00 96.69 129 ARG A C 1
ATOM 917 O O . ARG A 1 129 ? 3.016 -12.533 -2.410 1.00 96.69 129 ARG A O 1
ATOM 924 N N . PHE A 1 130 ? 3.080 -10.328 -1.971 1.00 96.44 130 PHE A N 1
ATOM 925 C CA . PHE A 1 130 ? 3.558 -9.960 -3.304 1.00 96.44 130 PHE A CA 1
ATOM 926 C C . PHE A 1 130 ? 4.840 -10.721 -3.675 1.00 96.44 130 PHE A C 1
ATOM 928 O O . PHE A 1 130 ? 4.904 -11.316 -4.751 1.00 96.44 130 PHE A O 1
ATOM 935 N N . LYS A 1 131 ? 5.847 -10.732 -2.786 1.00 96.62 131 LYS A N 1
ATOM 936 C CA . LYS A 1 131 ? 7.129 -11.396 -3.055 1.00 96.62 131 LYS A CA 1
ATOM 937 C C . LYS A 1 131 ? 6.932 -12.900 -3.170 1.00 96.62 131 LYS A C 1
ATOM 939 O O . LYS A 1 131 ? 7.427 -13.489 -4.122 1.00 96.62 131 LYS A O 1
ATOM 944 N N . ALA A 1 132 ? 6.154 -13.501 -2.271 1.00 96.69 132 ALA A N 1
ATOM 945 C CA . ALA A 1 132 ? 5.850 -14.929 -2.327 1.00 96.69 132 ALA A CA 1
ATOM 946 C C . ALA A 1 132 ? 5.176 -15.333 -3.655 1.00 96.69 132 ALA A C 1
ATOM 948 O O . ALA A 1 132 ? 5.561 -16.321 -4.279 1.00 96.69 132 ALA A O 1
ATOM 949 N N . GLU A 1 133 ? 4.197 -14.556 -4.121 1.00 96.69 133 GLU A N 1
ATOM 950 C CA . GLU A 1 133 ? 3.513 -14.802 -5.394 1.00 96.69 133 GLU A CA 1
ATOM 951 C C . GLU A 1 133 ? 4.417 -14.568 -6.607 1.00 96.69 133 GLU A C 1
ATOM 953 O O . GLU A 1 133 ? 4.342 -15.311 -7.587 1.00 96.69 133 GLU A O 1
ATOM 958 N N . TRP A 1 134 ? 5.265 -13.540 -6.559 1.00 97.75 134 TRP A N 1
ATOM 959 C CA . TRP A 1 134 ? 6.238 -13.267 -7.610 1.00 97.75 134 TRP A CA 1
ATOM 960 C C . TRP A 1 134 ? 7.266 -14.403 -7.708 1.00 97.75 134 TRP A C 1
ATOM 962 O O . TRP A 1 134 ? 7.463 -14.961 -8.787 1.00 97.75 134 TRP A O 1
ATOM 972 N N . GLU A 1 135 ? 7.843 -14.834 -6.584 1.00 98.00 135 GLU A N 1
ATOM 973 C CA . GLU A 1 135 ? 8.827 -15.922 -6.550 1.00 98.00 135 GLU A CA 1
ATOM 974 C C . GLU A 1 135 ? 8.223 -17.260 -6.992 1.00 98.00 135 GLU A C 1
ATOM 976 O O . GLU A 1 135 ? 8.889 -18.047 -7.662 1.00 98.00 135 GLU A O 1
ATOM 981 N N . ALA A 1 136 ? 6.946 -17.511 -6.691 1.00 98.06 136 ALA A N 1
ATOM 982 C CA . ALA A 1 136 ? 6.242 -18.695 -7.182 1.00 98.06 136 ALA A CA 1
ATOM 983 C C . ALA A 1 136 ? 6.130 -18.731 -8.718 1.00 98.06 136 ALA A C 1
ATOM 985 O O . ALA A 1 136 ? 6.075 -19.813 -9.303 1.00 98.06 136 ALA A O 1
ATOM 986 N N . ARG A 1 137 ? 6.101 -17.566 -9.379 1.00 97.81 137 ARG A N 1
ATOM 987 C CA . ARG A 1 137 ? 6.022 -17.450 -10.845 1.00 97.81 137 ARG A CA 1
ATOM 988 C C . ARG A 1 137 ? 7.390 -17.385 -11.524 1.00 97.81 137 ARG A C 1
ATOM 990 O O . ARG A 1 137 ? 7.510 -17.832 -12.662 1.00 97.81 137 ARG A O 1
ATOM 997 N N . HIS A 1 138 ? 8.394 -16.821 -10.855 1.00 97.69 138 HIS A N 1
ATOM 998 C CA . HIS A 1 138 ? 9.658 -16.422 -11.489 1.00 97.69 138 HIS A CA 1
ATOM 999 C C . HIS A 1 138 ? 10.910 -17.054 -10.862 1.00 97.69 138 HIS A C 1
ATOM 1001 O O . HIS A 1 138 ? 12.001 -16.923 -11.412 1.00 97.69 138 HIS A O 1
ATOM 1007 N N . GLY A 1 139 ? 10.764 -17.784 -9.755 1.00 97.44 139 GLY A N 1
ATOM 1008 C CA . GLY A 1 139 ? 11.880 -18.270 -8.947 1.00 97.44 139 GLY A CA 1
ATOM 1009 C C . GLY A 1 139 ? 12.341 -17.237 -7.915 1.00 97.44 139 GLY A C 1
ATOM 1010 O O . GLY A 1 139 ? 11.927 -16.082 -7.928 1.00 97.44 139 GLY A O 1
ATOM 1011 N N . ARG A 1 140 ? 13.192 -17.664 -6.976 1.00 96.62 140 ARG A N 1
ATOM 1012 C CA . ARG A 1 140 ? 13.682 -16.796 -5.893 1.00 96.62 140 ARG A CA 1
ATOM 1013 C C . ARG A 1 140 ? 14.663 -15.754 -6.421 1.00 96.62 140 ARG A C 1
ATOM 1015 O O . ARG A 1 140 ? 15.572 -16.096 -7.175 1.00 96.62 140 ARG A O 1
ATOM 1022 N N . ALA A 1 141 ? 14.534 -14.521 -5.942 1.00 96.69 141 ALA A N 1
ATOM 1023 C CA . ALA A 1 141 ? 15.473 -13.440 -6.215 1.00 96.69 141 ALA A CA 1
ATOM 1024 C C . ALA A 1 141 ? 15.631 -12.544 -4.980 1.00 96.69 141 ALA A C 1
ATOM 1026 O O . ALA A 1 141 ? 14.668 -12.262 -4.265 1.00 96.69 141 ALA A O 1
ATOM 1027 N N . GLU A 1 142 ? 16.856 -12.082 -4.732 1.00 92.69 142 GLU A N 1
ATOM 1028 C CA . GLU A 1 142 ? 17.126 -11.124 -3.657 1.00 92.69 142 GLU A CA 1
ATOM 1029 C C . GLU A 1 142 ? 16.376 -9.810 -3.923 1.00 92.69 142 GLU A C 1
ATOM 1031 O O . GLU A 1 142 ? 15.484 -9.432 -3.158 1.00 92.69 142 GLU A O 1
ATOM 1036 N N . GLU A 1 143 ? 16.639 -9.208 -5.083 1.00 95.56 143 GLU A N 1
ATOM 1037 C CA . GLU A 1 143 ? 15.989 -7.997 -5.580 1.00 95.56 143 GLU A CA 1
ATOM 1038 C C . GLU A 1 143 ? 15.018 -8.346 -6.713 1.00 95.56 143 GLU A C 1
ATOM 1040 O O . GL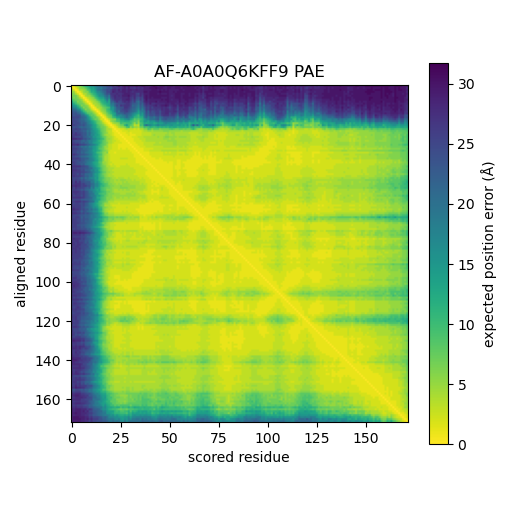U A 1 143 ? 15.371 -8.330 -7.897 1.00 95.56 143 GLU A O 1
ATOM 1045 N N . TRP A 1 144 ? 13.775 -8.671 -6.351 1.00 96.50 144 TRP A N 1
ATOM 1046 C CA . TRP A 1 144 ? 12.749 -9.100 -7.309 1.00 96.50 144 TRP A CA 1
ATOM 1047 C C . TRP A 1 144 ? 12.593 -8.118 -8.482 1.00 96.50 144 TRP A C 1
ATOM 1049 O O . TRP A 1 144 ? 12.456 -8.546 -9.619 1.00 96.50 144 TRP A O 1
ATOM 1059 N N . TRP A 1 145 ? 12.694 -6.806 -8.233 1.00 95.12 145 TRP A N 1
ATOM 1060 C CA . TRP A 1 145 ? 12.484 -5.767 -9.246 1.00 95.12 145 TRP A CA 1
ATOM 1061 C C . TRP A 1 145 ? 13.586 -5.729 -10.309 1.00 95.12 145 TRP A C 1
ATOM 1063 O O . TRP A 1 145 ? 13.338 -5.280 -11.424 1.00 95.12 145 TRP A O 1
ATOM 1073 N N . ARG A 1 146 ? 14.804 -6.195 -9.991 1.00 95.44 146 ARG A N 1
ATOM 1074 C CA . ARG A 1 146 ? 15.881 -6.357 -10.986 1.00 95.44 146 ARG A CA 1
ATOM 1075 C C . ARG A 1 146 ? 15.737 -7.665 -11.759 1.00 95.44 146 ARG A C 1
ATOM 1077 O O . ARG A 1 146 ? 16.150 -7.752 -12.913 1.00 95.44 146 ARG A O 1
ATOM 1084 N N . ALA A 1 147 ? 15.158 -8.681 -11.128 1.00 97.25 147 ALA A N 1
ATOM 1085 C CA . ALA A 1 147 ? 14.902 -9.978 -11.742 1.00 97.25 147 ALA A CA 1
ATOM 1086 C C . ALA A 1 147 ? 13.568 -10.034 -12.511 1.00 97.25 147 ALA A C 1
ATOM 1088 O O . ALA A 1 147 ? 13.310 -11.014 -13.209 1.00 97.25 147 ALA A O 1
ATOM 1089 N N . ASP A 1 148 ? 12.727 -9.002 -12.407 1.00 97.56 148 ASP A N 1
ATOM 1090 C CA . ASP A 1 148 ? 11.395 -8.983 -13.000 1.00 97.56 148 ASP A CA 1
ATOM 1091 C C . ASP A 1 148 ? 11.444 -9.020 -14.539 1.00 97.56 148 ASP A C 1
ATOM 1093 O O . ASP A 1 148 ? 12.023 -8.127 -15.167 1.00 97.56 148 ASP A O 1
ATOM 1097 N N . PRO A 1 149 ? 10.868 -10.055 -15.182 1.00 97.31 149 PRO A N 1
ATOM 1098 C CA . PRO A 1 149 ? 10.957 -10.206 -16.629 1.00 97.31 149 PRO A CA 1
ATOM 1099 C C . PRO A 1 149 ? 10.170 -9.130 -17.383 1.00 97.31 149 PRO A C 1
ATOM 1101 O O . PRO A 1 149 ? 10.553 -8.773 -18.496 1.00 97.31 149 PRO A O 1
ATOM 1104 N N . GLU A 1 150 ? 9.093 -8.594 -16.803 1.00 95.56 150 GLU A N 1
ATOM 1105 C CA . GLU A 1 150 ? 8.305 -7.537 -17.435 1.00 95.56 150 GLU A CA 1
ATOM 1106 C C . GLU A 1 150 ? 9.049 -6.201 -17.391 1.00 95.56 150 GLU A C 1
ATOM 1108 O O . GLU A 1 150 ? 9.198 -5.552 -18.429 1.00 95.56 150 GLU A O 1
ATOM 1113 N N . ALA A 1 151 ? 9.596 -5.832 -16.233 1.00 94.88 151 ALA A N 1
ATOM 1114 C CA . ALA A 1 151 ? 10.444 -4.659 -16.082 1.00 94.88 151 ALA A CA 1
ATOM 1115 C C . ALA A 1 151 ? 11.656 -4.735 -17.019 1.00 94.88 151 ALA A C 1
ATOM 1117 O O . ALA A 1 151 ? 11.934 -3.784 -17.747 1.00 94.88 151 ALA A O 1
ATOM 1118 N N . ASN A 1 152 ? 12.333 -5.885 -17.076 1.00 96.44 152 ASN A N 1
ATOM 1119 C CA . ASN A 1 152 ? 13.476 -6.088 -17.967 1.00 96.44 152 ASN A CA 1
ATOM 1120 C C . ASN A 1 152 ? 13.097 -5.971 -19.450 1.00 96.44 152 ASN A C 1
ATOM 1122 O O . ASN A 1 152 ? 13.857 -5.399 -20.233 1.00 96.44 152 ASN A O 1
ATOM 1126 N N . ARG A 1 153 ? 11.909 -6.447 -19.843 1.00 96.62 153 ARG A N 1
ATOM 1127 C CA . ARG A 1 153 ? 11.385 -6.263 -21.203 1.00 96.62 153 ARG A CA 1
ATOM 1128 C C . ARG A 1 153 ? 11.136 -4.783 -21.514 1.00 96.62 153 ARG A C 1
ATOM 1130 O O . ARG A 1 153 ? 11.592 -4.306 -22.548 1.00 96.62 153 ARG A O 1
ATOM 1137 N N . ILE A 1 154 ? 10.470 -4.049 -20.618 1.00 94.88 154 ILE A N 1
ATOM 1138 C CA . ILE A 1 154 ? 10.199 -2.608 -20.781 1.00 94.88 154 ILE A CA 1
ATOM 1139 C C . ILE A 1 154 ? 11.512 -1.822 -20.886 1.00 94.88 154 ILE A C 1
ATOM 1141 O O . ILE A 1 154 ? 11.675 -0.993 -21.777 1.00 94.88 154 ILE A O 1
ATOM 1145 N N . LEU A 1 155 ? 12.487 -2.122 -20.027 1.00 94.75 155 LEU A N 1
ATOM 1146 C CA . LEU A 1 155 ? 13.803 -1.483 -20.053 1.00 94.75 155 LEU A CA 1
ATOM 1147 C C . LEU A 1 155 ? 14.557 -1.744 -21.362 1.00 94.75 155 LEU A C 1
ATOM 1149 O O . LEU A 1 155 ? 15.245 -0.850 -21.852 1.00 94.75 155 LEU A O 1
ATOM 1153 N N . ALA A 1 156 ? 14.434 -2.940 -21.940 1.00 95.12 156 ALA A N 1
ATOM 1154 C CA . ALA A 1 156 ? 15.044 -3.259 -23.227 1.00 95.12 156 ALA A CA 1
ATOM 1155 C C . ALA A 1 156 ? 14.377 -2.514 -24.400 1.00 95.12 156 ALA A C 1
ATOM 1157 O O . ALA A 1 156 ? 15.062 -2.122 -25.345 1.00 95.12 156 ALA A O 1
ATOM 1158 N N . GLU A 1 157 ? 13.059 -2.310 -24.346 1.00 95.06 157 GLU A N 1
ATOM 1159 C CA . GLU A 1 157 ? 12.281 -1.657 -25.409 1.00 95.06 157 GLU A CA 1
ATOM 1160 C C . GLU A 1 157 ? 12.368 -0.122 -25.369 1.00 95.06 157 GLU A C 1
ATOM 1162 O O . GLU A 1 157 ? 12.522 0.527 -26.415 1.00 95.06 157 GLU A O 1
ATOM 1167 N N . ASP A 1 158 ? 12.294 0.449 -24.166 1.00 95.44 158 ASP A N 1
ATOM 1168 C CA . ASP A 1 158 ? 12.098 1.885 -23.947 1.00 95.44 158 ASP A CA 1
ATOM 1169 C C . ASP A 1 158 ? 13.264 2.549 -23.203 1.00 95.44 158 ASP A C 1
ATOM 1171 O O . ASP A 1 158 ? 13.333 3.775 -23.118 1.00 95.44 158 ASP A O 1
ATOM 1175 N N . GLY A 1 159 ? 14.220 1.772 -22.696 1.00 93.69 159 GLY A N 1
ATOM 1176 C CA . GLY A 1 159 ? 15.339 2.289 -21.918 1.00 93.69 159 GLY A CA 1
ATOM 1177 C C . GLY A 1 159 ? 14.962 2.687 -20.481 1.00 93.69 159 GLY A C 1
ATOM 1178 O O . GLY A 1 159 ? 13.798 2.657 -20.080 1.00 93.69 159 GLY A O 1
ATOM 1179 N N . PRO A 1 160 ? 15.952 3.101 -19.671 1.00 91.81 160 PRO A N 1
ATOM 1180 C CA . PRO A 1 160 ? 15.797 3.310 -18.226 1.00 91.81 160 PRO A CA 1
ATOM 1181 C C . PRO A 1 160 ? 14.903 4.491 -17.830 1.00 91.81 160 PRO A C 1
ATOM 1183 O O . PRO A 1 160 ? 14.537 4.611 -16.664 1.00 91.81 160 PRO A O 1
ATOM 1186 N N . TYR A 1 161 ? 14.558 5.363 -18.776 1.00 92.50 161 TYR A N 1
ATOM 1187 C CA . TYR A 1 161 ? 13.643 6.483 -18.553 1.00 92.50 161 TYR A CA 1
ATOM 1188 C C . TYR A 1 161 ? 12.254 6.263 -19.158 1.00 92.50 161 TYR A C 1
ATOM 1190 O O . TYR A 1 161 ? 11.432 7.174 -19.107 1.00 92.50 161 TYR A O 1
ATOM 1198 N N . GLY A 1 162 ? 11.992 5.095 -19.758 1.00 91.56 162 GLY A N 1
ATOM 1199 C CA . GLY A 1 162 ? 10.755 4.856 -20.505 1.00 91.56 162 GLY A CA 1
ATOM 1200 C C . GLY A 1 162 ? 10.641 5.716 -21.771 1.00 91.56 162 GLY A C 1
ATOM 1201 O O . GLY A 1 162 ? 9.539 5.996 -22.234 1.00 91.56 162 GLY A O 1
ATOM 1202 N N . ILE A 1 163 ? 11.771 6.188 -22.308 1.00 92.38 163 ILE A N 1
ATOM 1203 C CA . ILE A 1 163 ? 11.851 6.995 -23.529 1.00 92.38 163 ILE A CA 1
ATOM 1204 C C . ILE A 1 163 ? 12.941 6.395 -24.411 1.00 92.38 163 ILE A C 1
ATOM 1206 O O . ILE A 1 163 ? 14.136 6.527 -24.123 1.00 92.38 163 ILE A O 1
ATOM 1210 N N . ARG A 1 164 ? 12.528 5.767 -25.517 1.00 94.06 164 ARG A N 1
ATOM 1211 C CA . ARG A 1 164 ? 13.445 5.092 -26.438 1.00 94.06 164 ARG A CA 1
ATOM 1212 C C . ARG A 1 164 ? 14.569 6.026 -26.889 1.00 94.06 164 ARG A C 1
ATOM 1214 O O . ARG A 1 164 ? 14.327 7.116 -27.402 1.00 94.06 164 ARG A O 1
ATOM 1221 N N . GLY A 1 165 ? 15.807 5.561 -26.733 1.00 90.94 165 GLY A N 1
ATOM 1222 C CA . GLY A 1 165 ? 17.014 6.289 -27.133 1.00 90.94 165 GLY A CA 1
ATOM 1223 C C . GLY A 1 165 ? 17.517 7.319 -26.117 1.00 90.94 165 GLY A C 1
ATOM 1224 O O . GLY A 1 165 ? 18.609 7.852 -26.307 1.00 90.94 165 GLY A O 1
ATOM 1225 N N . LEU A 1 166 ? 16.785 7.578 -25.026 1.00 93.94 166 LEU A N 1
ATOM 1226 C CA . LEU A 1 166 ? 17.267 8.435 -23.947 1.00 93.94 166 LEU A CA 1
ATOM 1227 C C . LEU A 1 166 ? 18.085 7.613 -22.943 1.00 93.94 166 LEU A C 1
ATOM 1229 O O . LEU A 1 166 ? 17.555 6.757 -22.235 1.00 93.94 166 LEU A O 1
ATOM 1233 N N . ALA A 1 167 ? 19.384 7.899 -22.862 1.00 89.56 167 ALA A N 1
ATOM 1234 C CA . ALA A 1 167 ? 20.297 7.257 -21.922 1.00 89.56 167 ALA A CA 1
ATOM 1235 C C . ALA A 1 167 ? 20.647 8.188 -20.745 1.00 89.56 167 ALA A C 1
ATOM 1237 O O . ALA A 1 167 ? 20.698 9.411 -20.925 1.00 89.56 167 ALA A O 1
ATOM 1238 N N . PRO A 1 168 ? 20.928 7.642 -19.546 1.00 88.75 168 PRO A N 1
ATOM 1239 C CA . PRO A 1 168 ? 21.464 8.420 -18.440 1.00 88.75 168 PRO A CA 1
ATOM 1240 C C . PRO A 1 168 ? 22.778 9.076 -18.842 1.00 88.75 168 PRO A C 1
ATOM 1242 O O . PRO A 1 168 ? 23.589 8.481 -19.557 1.00 88.75 168 PRO A O 1
ATOM 1245 N N . LYS A 1 169 ? 23.019 10.293 -18.346 1.00 89.50 169 LYS A N 1
ATOM 1246 C CA . LYS A 1 169 ? 24.354 10.883 -18.458 1.00 89.50 169 LYS A CA 1
ATOM 1247 C C . LYS A 1 169 ? 25.360 9.946 -17.776 1.00 89.50 169 LYS A C 1
ATOM 1249 O O . LYS A 1 169 ? 25.031 9.408 -16.712 1.00 89.50 169 LYS A O 1
ATOM 1254 N N . PRO A 1 170 ? 26.562 9.758 -18.348 1.00 88.12 170 PRO A N 1
ATOM 1255 C CA . PRO A 1 170 ? 27.626 9.034 -17.670 1.00 88.12 170 PRO A CA 1
ATOM 1256 C C . PRO A 1 170 ? 27.812 9.610 -16.268 1.00 88.12 170 PRO A C 1
ATOM 1258 O O . PRO A 1 170 ? 27.779 10.833 -16.094 1.00 88.12 170 PRO A O 1
ATOM 1261 N N . LYS A 1 171 ? 27.958 8.736 -15.268 1.00 81.00 171 LYS A N 1
ATOM 1262 C CA . LYS A 1 171 ? 28.333 9.195 -13.930 1.00 81.00 171 LYS A CA 1
ATOM 1263 C C . LYS A 1 171 ? 29.701 9.896 -14.035 1.00 81.00 171 LYS A C 1
ATOM 1265 O O . LYS A 1 171 ? 30.537 9.394 -14.790 1.00 81.00 171 LYS A O 1
ATOM 1270 N N . PRO A 1 172 ? 29.888 11.047 -13.365 1.00 75.31 172 PRO A N 1
ATOM 1271 C CA . PRO A 1 172 ? 31.188 11.707 -13.299 1.00 75.31 172 PRO A CA 1
ATOM 1272 C C . PRO A 1 172 ? 32.243 10.819 -12.635 1.00 75.31 172 PRO A C 1
ATOM 1274 O O . PRO A 1 172 ? 31.855 9.927 -11.841 1.00 75.31 172 PRO A O 1
#

Solvent-accessible surface area (backbone atoms only — not comparable to full-atom values): 10203 Å² total; per-residue (Å²): 140,83,86,82,81,81,82,81,82,82,81,79,79,80,76,81,76,71,79,78,52,79,40,80,85,86,84,55,84,50,57,39,66,33,57,47,63,27,29,29,39,30,43,58,25,73,75,70,65,61,66,58,70,75,43,45,74,68,78,38,62,36,19,35,41,27,86,100,54,63,74,36,46,41,70,26,22,58,41,84,101,38,56,30,38,71,56,44,54,90,36,56,78,34,65,34,40,33,25,11,35,38,34,51,52,99,88,48,69,40,28,32,35,37,20,43,25,75,48,93,90,54,74,64,44,69,27,44,47,54,58,56,56,48,29,76,76,73,48,87,59,93,57,51,76,80,68,30,65,65,55,52,49,48,36,72,69,19,28,92,73,72,38,68,90,50,72,82,76,80,80,131

Foldseek 3Di:
DDDDDDDDDDDDPPPPDADDFPADDPPAPQKDWDKDKFAKEFPCCVPPVPDDPLSPQLPGFIWGDDDVDDIAGAAAFPDPPDGLSQVCSVRYGHIKIFTFIFRDDPVDTHTYGQFIDRDSPDDTDGSCVVQVVLCVVQNDDPRSCVSPPVNVVQCVQANPVNHNPDDDDPDD